Protein AF-D8G664-F1 (afdb_monomer)

pLDDT: mean 82.53, std 12.59, range [39.38, 91.81]

Radius of gyration: 13.2 Å; Cα contacts (8 Å, |Δi|>4): 109; chains: 1; bounding box: 36×31×30 Å

Foldseek 3Di:
DPPPPCVPPDPVVVQVVCQVVLHEAEDQPCPVVVVSLVVCVVVVHKGQAYEHEDPPDDPVLLVVLVVQVPVVDDSVNRMSYYHYSVVRDDD
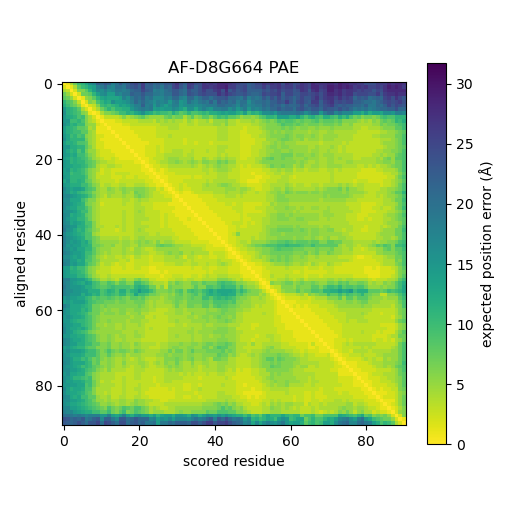
Secondary structure (DSSP, 8-state):
----S-TTS-HHHHHHHHHHTT--EEES-HHHHHHHHHHHHHTT---S-EEE--TTS-HHHHHHHHHHHHHH--HHHHTT-EEEGGG----

Sequence (91 aa):
MAETGMLSRSDEEQLIWAFANQRVIYSFNTRDFYRIHTNWLERGNSHAGIILGQQNYSVGEQMRRLLSLISAKSAEEMQNQIEFLSAWNEE

Nearest PDB structures (foldseek):
  3i6e-assembly4_H  TM=3.656E-01  e=4.631E+00  Ruegeria pomeroyi
  3qll-assembly1_A  TM=3.425E-01  e=9.728E+00  Yersinia pestis
  2yvt-assembly1_A  TM=2.393E-01  e=9.728E+00  Aquifex aeolicus VF5

Structure (mmCIF, N/CA/C/O backbone):
data_AF-D8G664-F1
#
_entry.id   AF-D8G664-F1
#
loop_
_atom_site.group_PDB
_atom_site.id
_atom_site.type_symbol
_atom_site.label_atom_id
_atom_site.label_alt_id
_atom_site.label_comp_id
_atom_site.label_asym_id
_atom_site.label_entity_id
_atom_site.label_seq_id
_atom_site.pdbx_PDB_ins_code
_atom_site.Cartn_x
_atom_site.Cartn_y
_atom_site.Cartn_z
_atom_site.occupancy
_atom_site.B_iso_or_equiv
_atom_site.auth_seq_id
_atom_site.auth_comp_id
_atom_site.auth_asym_id
_atom_site.auth_atom_id
_atom_site.pdbx_PDB_model_num
ATOM 1 N N . MET A 1 1 ? 6.693 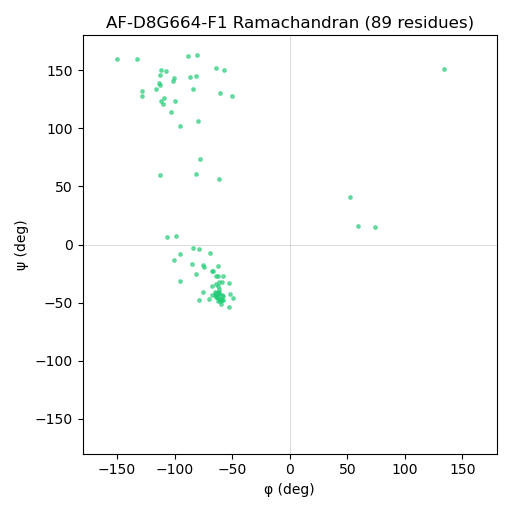-23.749 -5.700 1.00 39.38 1 MET A N 1
ATOM 2 C CA . MET A 1 1 ? 6.820 -22.735 -6.765 1.00 39.38 1 MET A CA 1
ATOM 3 C C . MET A 1 1 ? 5.441 -22.129 -6.955 1.00 39.38 1 MET A C 1
ATOM 5 O O . MET A 1 1 ? 4.606 -22.739 -7.603 1.00 39.38 1 MET A O 1
ATOM 9 N N . ALA A 1 2 ? 5.144 -21.029 -6.265 1.00 42.84 2 ALA A N 1
ATOM 10 C CA . ALA A 1 2 ? 3.873 -20.318 -6.398 1.00 42.84 2 ALA A CA 1
ATOM 11 C C . ALA A 1 2 ? 4.159 -18.954 -7.030 1.00 42.84 2 ALA A C 1
ATOM 13 O O . ALA A 1 2 ? 3.918 -17.912 -6.436 1.00 42.84 2 ALA A O 1
ATOM 14 N N . GLU A 1 3 ? 4.729 -18.971 -8.233 1.00 49.16 3 GLU A N 1
ATOM 15 C CA . GLU A 1 3 ? 4.659 -17.823 -9.134 1.00 49.16 3 GLU A CA 1
ATOM 16 C C . GLU A 1 3 ? 3.260 -17.869 -9.750 1.00 49.16 3 GLU A C 1
ATOM 18 O O . GLU A 1 3 ? 3.033 -18.356 -10.854 1.00 49.16 3 GLU A O 1
ATOM 23 N N . THR A 1 4 ? 2.275 -17.507 -8.927 1.00 47.62 4 THR A N 1
ATOM 24 C CA . THR A 1 4 ? 0.867 -17.392 -9.303 1.00 47.62 4 THR A CA 1
ATOM 25 C C . THR A 1 4 ? 0.774 -16.556 -10.571 1.00 47.62 4 THR A C 1
ATOM 27 O O . THR A 1 4 ? 1.334 -15.463 -10.602 1.00 47.62 4 THR A O 1
ATOM 30 N N . GLY A 1 5 ? 0.083 -17.072 -11.596 1.00 47.31 5 GLY A N 1
ATOM 31 C CA . GLY A 1 5 ? -0.134 -16.474 -12.922 1.00 47.31 5 GLY A CA 1
ATOM 32 C C . GLY A 1 5 ? -0.895 -15.141 -12.909 1.00 47.31 5 GLY A C 1
ATOM 33 O O . GLY A 1 5 ? -1.938 -14.996 -13.538 1.00 47.31 5 GLY A O 1
ATOM 34 N N . MET A 1 6 ? -0.369 -14.175 -12.165 1.00 52.16 6 MET A N 1
ATOM 35 C CA . MET A 1 6 ? -0.815 -12.796 -12.029 1.00 52.16 6 MET A CA 1
ATOM 36 C C . MET A 1 6 ? 0.023 -11.838 -12.871 1.00 52.16 6 MET A C 1
ATOM 38 O O . MET A 1 6 ? -0.413 -10.717 -13.088 1.00 52.16 6 MET A O 1
ATOM 42 N N . LEU A 1 7 ? 1.181 -12.268 -13.387 1.00 48.94 7 LEU A N 1
ATOM 43 C CA . LEU A 1 7 ? 2.020 -11.471 -14.295 1.00 48.94 7 LEU A CA 1
ATOM 44 C C . LEU A 1 7 ? 1.314 -11.125 -15.620 1.00 48.94 7 LEU A C 1
ATOM 46 O O . LEU A 1 7 ? 1.736 -10.206 -16.310 1.00 48.94 7 LEU A O 1
ATOM 50 N N . SER A 1 8 ? 0.243 -11.845 -15.972 1.00 51.78 8 SER A N 1
ATOM 51 C CA . SER A 1 8 ? -0.561 -11.614 -17.183 1.00 51.78 8 SER A CA 1
ATOM 52 C C . SER A 1 8 ? -1.934 -10.991 -16.905 1.00 51.78 8 SER A C 1
ATOM 54 O O . SER A 1 8 ? -2.748 -10.903 -17.821 1.00 51.78 8 SER A O 1
ATOM 56 N N . ARG A 1 9 ? -2.223 -10.603 -15.656 1.00 63.38 9 ARG A N 1
ATOM 57 C CA . ARG A 1 9 ? -3.475 -9.934 -15.277 1.00 63.38 9 ARG A CA 1
ATOM 58 C C . ARG A 1 9 ? -3.242 -8.436 -15.137 1.00 63.38 9 ARG A C 1
ATOM 60 O O . ARG A 1 9 ? -2.186 -8.030 -14.663 1.00 63.38 9 ARG A O 1
ATOM 67 N N . SER A 1 10 ? -4.228 -7.637 -15.534 1.00 76.38 10 SER A N 1
ATOM 68 C CA . SER A 1 10 ? -4.198 -6.182 -15.369 1.00 76.38 10 SER A CA 1
ATOM 69 C C . SER A 1 10 ? -4.015 -5.800 -13.899 1.00 76.38 10 SER A C 1
ATOM 71 O O . SER A 1 10 ? -4.489 -6.512 -13.010 1.00 76.38 10 SER A O 1
ATOM 73 N N . ASP A 1 11 ? -3.377 -4.662 -13.638 1.00 81.44 11 ASP A N 1
ATOM 74 C CA . ASP A 1 11 ? -3.136 -4.145 -12.286 1.00 81.44 11 ASP A CA 1
ATOM 75 C C . ASP A 1 11 ? -4.441 -4.061 -11.458 1.00 81.44 11 ASP A C 1
ATOM 77 O O . ASP A 1 11 ? -4.454 -4.363 -10.265 1.00 81.44 11 ASP A O 1
ATOM 81 N N . GLU A 1 12 ? -5.574 -3.775 -12.111 1.00 81.31 12 GLU A N 1
ATOM 82 C CA . GLU A 1 12 ? -6.916 -3.802 -11.510 1.00 81.31 12 GLU A CA 1
ATOM 83 C C . GLU A 1 12 ? -7.336 -5.201 -11.031 1.00 81.31 12 GLU A C 1
ATOM 85 O O . GLU A 1 12 ? -7.844 -5.352 -9.924 1.00 81.31 12 GLU A O 1
ATOM 90 N N . GLU A 1 13 ? -7.102 -6.247 -11.825 1.00 83.81 13 GLU A N 1
ATOM 91 C CA . GLU A 1 13 ? -7.434 -7.626 -11.450 1.00 83.81 13 GLU A CA 1
ATOM 92 C C . GLU A 1 13 ? -6.568 -8.128 -10.293 1.00 83.81 13 GLU A C 1
ATOM 94 O O . GLU A 1 13 ? -7.044 -8.868 -9.427 1.00 83.81 13 GLU A O 1
ATOM 99 N N . GLN A 1 14 ? -5.297 -7.717 -10.260 1.00 83.56 14 GLN A N 1
ATOM 100 C CA . GLN A 1 14 ? -4.426 -7.977 -9.117 1.00 83.56 14 GLN A CA 1
ATOM 101 C C . GLN A 1 14 ? -4.985 -7.310 -7.859 1.00 83.56 14 GLN A C 1
ATOM 103 O O . GLN A 1 14 ? -5.050 -7.953 -6.811 1.00 83.56 14 GLN A O 1
ATOM 108 N N . LEU A 1 15 ? -5.461 -6.067 -7.977 1.00 84.44 15 LEU A N 1
ATOM 109 C CA . LEU A 1 15 ? -6.093 -5.323 -6.890 1.00 84.44 15 LEU A CA 1
ATOM 110 C C . LEU A 1 15 ? -7.359 -6.016 -6.365 1.00 84.44 15 LEU A C 1
ATOM 112 O O . LEU A 1 15 ? -7.507 -6.178 -5.154 1.00 84.44 15 LEU A O 1
ATOM 116 N N . ILE A 1 16 ? -8.245 -6.462 -7.265 1.00 86.38 16 ILE A N 1
ATOM 117 C CA . ILE A 1 16 ? -9.482 -7.185 -6.918 1.00 86.38 16 ILE A CA 1
ATOM 118 C C . ILE A 1 16 ? -9.140 -8.472 -6.173 1.00 86.38 16 ILE A C 1
ATOM 120 O O . ILE A 1 16 ? -9.708 -8.760 -5.120 1.00 86.38 16 ILE A O 1
ATOM 124 N N . TRP A 1 17 ? -8.199 -9.253 -6.704 1.00 85.75 17 TRP A N 1
ATOM 125 C CA . TRP A 1 17 ? -7.798 -10.506 -6.077 1.00 85.75 17 TRP A CA 1
ATOM 126 C C . TRP A 1 17 ? -7.149 -10.271 -4.712 1.00 85.75 17 TRP A C 1
ATOM 128 O O . TRP A 1 17 ? -7.436 -11.002 -3.765 1.00 85.75 17 TRP A O 1
ATOM 138 N N . ALA A 1 18 ? -6.306 -9.246 -4.592 1.00 87.19 18 ALA A N 1
ATOM 139 C CA . ALA A 1 18 ? -5.671 -8.884 -3.335 1.00 87.19 18 ALA A CA 1
ATOM 140 C C . ALA A 1 18 ? -6.717 -8.450 -2.302 1.00 87.19 18 ALA A C 1
ATOM 142 O O . ALA A 1 18 ? -6.720 -8.976 -1.192 1.00 87.19 18 ALA A O 1
ATOM 143 N N . PHE A 1 19 ? -7.686 -7.619 -2.692 1.00 87.19 19 PHE A N 1
ATOM 144 C CA . PHE A 1 19 ? -8.813 -7.246 -1.840 1.00 87.19 19 PHE A CA 1
ATOM 145 C C . PHE A 1 19 ? -9.630 -8.461 -1.381 1.00 87.19 19 PHE A C 1
ATOM 147 O O . PHE A 1 19 ? -9.859 -8.624 -0.184 1.00 87.19 19 PHE A O 1
ATOM 154 N N . ALA A 1 20 ? -9.982 -9.367 -2.299 1.00 87.19 20 ALA A N 1
ATOM 155 C CA . ALA A 1 20 ? -10.725 -10.589 -1.984 1.00 87.19 20 ALA A CA 1
ATOM 156 C C . ALA A 1 20 ? -9.968 -11.543 -1.039 1.00 87.19 20 ALA A C 1
ATOM 158 O O . ALA A 1 20 ? -10.590 -12.307 -0.307 1.00 87.19 20 ALA A O 1
ATOM 159 N N . ASN A 1 21 ? -8.633 -11.500 -1.043 1.00 86.00 21 ASN A N 1
ATOM 160 C CA . ASN A 1 21 ? -7.778 -12.301 -0.163 1.00 86.00 21 ASN A CA 1
ATOM 161 C C . ASN A 1 21 ? -7.278 -11.522 1.067 1.00 86.00 21 ASN A C 1
ATOM 163 O O . ASN A 1 21 ? -6.424 -12.040 1.786 1.00 86.00 21 ASN A O 1
ATOM 167 N N . GLN A 1 22 ? -7.764 -10.295 1.296 1.00 84.06 22 GLN A N 1
ATOM 168 C CA . GLN A 1 22 ? -7.303 -9.391 2.360 1.00 84.06 22 GLN A CA 1
ATOM 169 C C . GLN A 1 22 ? -5.778 -9.180 2.351 1.00 84.06 22 GLN A C 1
ATOM 171 O O . GLN A 1 22 ? -5.111 -9.178 3.385 1.00 84.06 22 GLN A O 1
ATOM 176 N N . ARG A 1 23 ? -5.212 -9.032 1.153 1.00 86.12 23 ARG A N 1
ATOM 177 C CA . ARG A 1 23 ? -3.789 -8.789 0.914 1.00 86.12 23 ARG A CA 1
ATOM 178 C C . ARG A 1 23 ? -3.577 -7.401 0.338 1.00 86.12 23 ARG A C 1
ATOM 180 O O . ARG A 1 23 ? -4.365 -6.931 -0.473 1.00 86.12 23 ARG A O 1
ATOM 187 N N . VAL A 1 24 ? -2.464 -6.786 0.711 1.00 88.44 24 VAL A N 1
ATOM 188 C CA . VAL A 1 24 ? -1.991 -5.533 0.117 1.00 88.44 24 VAL A CA 1
ATOM 189 C C . VAL A 1 24 ? -1.144 -5.820 -1.121 1.00 88.44 24 VAL A C 1
ATOM 191 O O . VAL A 1 24 ? -0.408 -6.809 -1.163 1.00 88.44 24 VAL A O 1
ATOM 194 N N . ILE A 1 25 ? -1.245 -4.961 -2.135 1.00 88.94 25 ILE A N 1
ATOM 195 C CA . ILE A 1 25 ? -0.378 -5.035 -3.316 1.00 88.94 25 ILE A CA 1
ATOM 196 C C . ILE A 1 25 ? 0.925 -4.306 -3.023 1.00 88.94 25 ILE A C 1
ATOM 198 O O . ILE A 1 25 ? 0.900 -3.181 -2.542 1.00 88.94 25 ILE A O 1
ATOM 202 N N . TYR A 1 26 ? 2.057 -4.918 -3.364 1.00 88.50 26 TYR A N 1
ATOM 203 C CA . TYR A 1 26 ? 3.351 -4.246 -3.404 1.00 88.50 26 TYR A CA 1
ATOM 204 C C . TYR A 1 26 ? 3.829 -4.139 -4.853 1.00 88.50 26 TYR A C 1
ATOM 206 O O . TYR A 1 26 ? 3.926 -5.155 -5.541 1.00 88.50 26 TYR A O 1
ATOM 214 N N . SER A 1 27 ? 4.114 -2.923 -5.324 1.00 88.12 27 SER A N 1
ATOM 215 C CA . SER A 1 27 ? 4.567 -2.692 -6.700 1.00 88.12 27 SER A CA 1
ATOM 216 C C . SER A 1 27 ? 5.493 -1.482 -6.821 1.00 88.12 27 SER A C 1
ATOM 218 O O . SER A 1 27 ? 5.488 -0.585 -5.984 1.00 88.12 27 SER A O 1
ATOM 220 N N . PHE A 1 28 ? 6.275 -1.438 -7.900 1.00 86.56 28 PHE A N 1
ATOM 221 C CA . PHE A 1 28 ? 7.092 -0.279 -8.285 1.00 86.56 28 PHE A CA 1
ATOM 222 C C . PHE A 1 28 ? 6.378 0.630 -9.304 1.00 86.56 28 PHE A C 1
ATOM 224 O O . PHE A 1 28 ? 6.853 1.725 -9.604 1.00 86.56 28 PHE A O 1
ATOM 231 N N . ASN A 1 29 ? 5.223 0.204 -9.834 1.00 85.88 29 ASN A N 1
ATOM 232 C CA . ASN A 1 29 ? 4.460 0.930 -10.854 1.00 85.88 29 ASN A CA 1
ATOM 233 C C . ASN A 1 29 ? 3.594 2.050 -10.250 1.00 85.88 29 ASN A C 1
ATOM 235 O O . ASN A 1 29 ? 2.374 2.064 -10.405 1.00 85.88 29 ASN A O 1
ATOM 239 N N . THR A 1 30 ? 4.220 3.029 -9.593 1.00 85.38 30 THR A N 1
ATOM 240 C CA . THR A 1 30 ? 3.533 4.144 -8.912 1.00 85.38 30 THR A CA 1
ATOM 241 C C . THR A 1 30 ? 2.484 4.832 -9.778 1.00 85.38 30 THR A C 1
ATOM 243 O O . THR A 1 30 ? 1.371 5.069 -9.324 1.00 85.38 30 THR A O 1
ATOM 246 N N . ARG A 1 31 ? 2.809 5.136 -11.039 1.00 86.56 31 ARG A N 1
ATOM 247 C CA . ARG A 1 31 ? 1.908 5.883 -11.927 1.00 86.56 31 ARG A CA 1
ATOM 248 C C . ARG A 1 31 ? 0.594 5.149 -12.190 1.00 86.56 31 ARG A C 1
ATOM 250 O O . ARG A 1 31 ? -0.452 5.793 -12.219 1.00 86.56 31 ARG A O 1
ATOM 257 N N . ASP A 1 32 ? 0.658 3.843 -12.429 1.00 87.00 32 ASP A N 1
ATOM 258 C CA . ASP A 1 32 ? -0.524 3.082 -12.826 1.00 87.00 32 ASP A CA 1
ATOM 259 C C . ASP A 1 32 ? -1.407 2.773 -11.614 1.00 87.00 32 ASP A C 1
ATOM 261 O O . ASP A 1 32 ? -2.583 3.132 -11.601 1.00 87.00 32 ASP A O 1
ATOM 265 N N . PHE A 1 33 ? -0.801 2.285 -10.528 1.00 87.44 33 PHE A N 1
ATOM 266 C CA . PHE A 1 33 ? -1.504 2.026 -9.272 1.00 87.44 33 PHE A CA 1
ATOM 267 C C . PHE A 1 33 ? -2.123 3.282 -8.656 1.00 87.44 33 PHE A C 1
ATOM 269 O O . PHE A 1 33 ? -3.240 3.215 -8.150 1.00 87.44 33 PHE A O 1
ATOM 276 N N . TYR A 1 34 ? -1.450 4.434 -8.732 1.00 87.94 34 TYR A N 1
ATOM 277 C CA . TYR A 1 34 ? -2.022 5.694 -8.255 1.00 87.94 34 TYR A CA 1
ATOM 278 C C . TYR A 1 34 ? -3.259 6.091 -9.069 1.00 87.94 34 TYR A C 1
ATOM 280 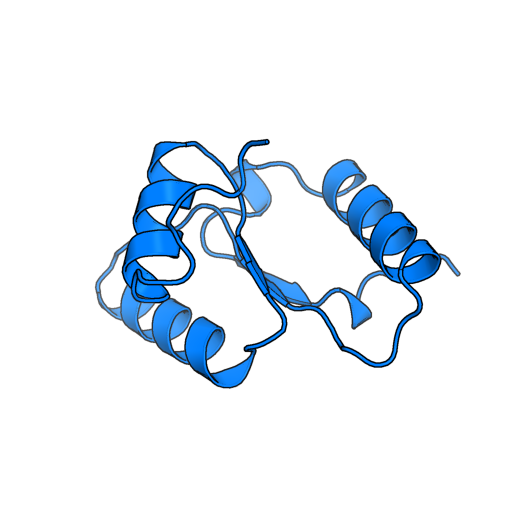O O . TYR A 1 34 ? -4.275 6.488 -8.507 1.00 87.94 34 TYR A O 1
ATOM 288 N N . ARG A 1 35 ? -3.213 5.924 -10.398 1.00 90.00 35 ARG A N 1
ATOM 289 C CA . ARG A 1 35 ? -4.364 6.195 -11.270 1.00 90.00 35 ARG A CA 1
ATOM 290 C C . ARG A 1 35 ? -5.529 5.245 -10.986 1.00 90.00 35 ARG A C 1
ATOM 292 O O . ARG A 1 35 ? -6.669 5.702 -10.933 1.00 90.00 35 ARG A O 1
ATOM 299 N N . ILE A 1 36 ? -5.251 3.954 -10.808 1.00 89.06 36 ILE A N 1
ATOM 300 C CA . ILE A 1 36 ? -6.263 2.939 -10.481 1.00 89.06 36 ILE A CA 1
ATOM 301 C C . ILE A 1 36 ? -6.915 3.255 -9.141 1.00 89.06 36 ILE A C 1
ATOM 303 O O . ILE A 1 36 ? -8.137 3.305 -9.069 1.00 89.06 36 ILE A O 1
ATOM 307 N N . HIS A 1 37 ? -6.115 3.531 -8.112 1.00 88.81 37 HIS A N 1
ATOM 308 C CA . HIS A 1 37 ? -6.596 3.934 -6.795 1.00 88.81 37 HIS A CA 1
ATOM 309 C C . HIS A 1 37 ? -7.555 5.122 -6.873 1.00 88.81 37 HIS A C 1
ATOM 311 O O . HIS A 1 37 ? -8.687 5.014 -6.405 1.00 88.81 37 HIS A O 1
ATOM 317 N N . THR A 1 38 ? -7.145 6.221 -7.517 1.00 89.44 38 THR A N 1
ATOM 318 C CA . THR A 1 38 ? -8.004 7.401 -7.669 1.00 89.44 38 THR A CA 1
ATOM 319 C C . THR A 1 38 ? -9.304 7.034 -8.375 1.00 89.44 38 THR A C 1
ATOM 321 O O . THR A 1 38 ? -10.383 7.343 -7.879 1.00 89.44 38 THR A O 1
ATOM 324 N N . ASN A 1 39 ? -9.220 6.293 -9.484 1.00 90.62 39 ASN A N 1
ATOM 325 C CA . ASN A 1 39 ? -10.405 5.894 -10.233 1.00 90.62 39 ASN A CA 1
ATOM 326 C C . ASN A 1 39 ? -11.337 4.971 -9.433 1.00 90.62 39 ASN A C 1
ATOM 328 O O . ASN A 1 39 ? -12.553 5.032 -9.592 1.00 90.62 39 ASN A O 1
ATOM 332 N N . TRP A 1 40 ? -10.785 4.114 -8.578 1.00 89.31 40 TRP A N 1
ATOM 333 C CA . TRP A 1 40 ? -11.554 3.232 -7.710 1.00 89.31 40 TRP A CA 1
ATOM 334 C C . TRP A 1 40 ? -12.273 4.007 -6.614 1.00 89.31 40 TRP A C 1
ATOM 336 O O . TRP A 1 40 ? -13.477 3.812 -6.453 1.00 89.31 40 TRP A O 1
ATOM 346 N N . LEU A 1 41 ? -11.578 4.924 -5.936 1.00 88.44 41 LEU A N 1
ATOM 347 C CA . LEU A 1 41 ? -12.190 5.795 -4.935 1.00 88.44 41 LEU A CA 1
ATOM 348 C C . LEU A 1 41 ? -13.317 6.640 -5.539 1.00 88.44 41 LEU A C 1
ATOM 350 O O . LEU A 1 41 ? -14.399 6.713 -4.963 1.00 88.44 41 LEU A O 1
ATOM 354 N N . GLU A 1 42 ? -13.107 7.211 -6.730 1.00 90.69 42 GLU A N 1
ATOM 355 C CA . GLU A 1 42 ? -14.137 7.976 -7.448 1.00 90.69 42 GLU A CA 1
ATOM 356 C C . GLU A 1 42 ? -15.369 7.131 -7.806 1.00 90.69 42 GLU A C 1
ATOM 358 O O . GLU A 1 42 ? -16.491 7.637 -7.824 1.00 90.69 42 GLU A O 1
ATOM 363 N N . ARG A 1 43 ? -15.185 5.833 -8.068 1.00 89.00 43 ARG A N 1
ATOM 364 C CA . ARG A 1 43 ? -16.279 4.887 -8.340 1.00 89.00 43 ARG A CA 1
ATOM 365 C C . ARG A 1 43 ? -16.927 4.313 -7.075 1.00 89.00 43 ARG A C 1
ATOM 367 O O . ARG A 1 43 ? -17.875 3.542 -7.199 1.00 89.00 43 ARG A O 1
ATOM 374 N N . GLY A 1 44 ? -16.425 4.646 -5.884 1.00 87.75 44 GLY A N 1
ATOM 375 C CA . GLY A 1 44 ? -16.866 4.055 -4.616 1.00 87.75 44 GLY A CA 1
ATOM 376 C C . GLY A 1 44 ? -16.381 2.618 -4.391 1.00 87.75 44 GLY A C 1
ATOM 377 O O . GLY A 1 44 ? -16.898 1.923 -3.518 1.00 87.75 44 GLY A O 1
ATOM 378 N N . ASN A 1 45 ? -15.398 2.157 -5.167 1.00 87.88 45 ASN A N 1
ATOM 379 C CA . ASN A 1 45 ? -14.768 0.857 -4.973 1.00 87.88 45 ASN A CA 1
ATOM 380 C C . ASN A 1 45 ? -13.709 0.939 -3.876 1.00 87.88 45 ASN A C 1
ATOM 382 O O . ASN A 1 45 ? -12.997 1.934 -3.753 1.00 87.88 45 ASN A O 1
ATOM 386 N N . SER A 1 46 ? -13.579 -0.145 -3.110 1.00 86.88 46 SER A N 1
ATOM 387 C CA . SER A 1 46 ? -12.557 -0.269 -2.072 1.00 86.88 46 SER A CA 1
ATOM 388 C C . SER A 1 46 ? -11.499 -1.310 -2.420 1.00 86.88 46 SER A C 1
ATOM 390 O O . SER A 1 46 ? -11.795 -2.307 -3.074 1.00 86.88 46 SER A O 1
ATOM 392 N N . HIS A 1 47 ? -10.276 -1.104 -1.940 1.00 88.38 47 HIS A N 1
ATOM 393 C CA . HIS A 1 47 ? -9.161 -2.035 -2.069 1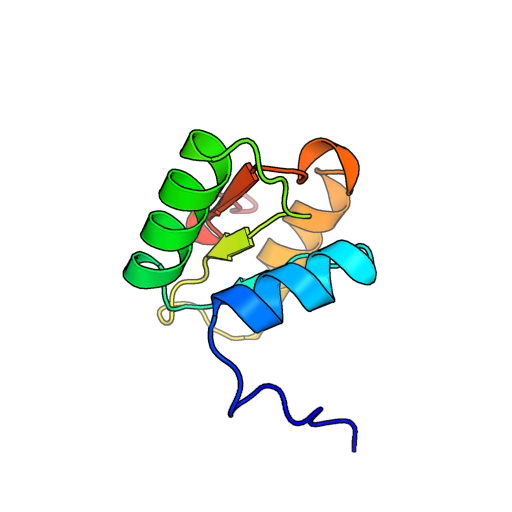.00 88.38 47 HIS A CA 1
ATOM 394 C C . HIS A 1 47 ? -8.446 -2.239 -0.733 1.00 88.38 47 HIS A C 1
ATOM 396 O O . HIS A 1 47 ? -8.521 -1.399 0.157 1.00 88.38 47 HIS A O 1
ATOM 402 N N . ALA A 1 48 ? -7.695 -3.330 -0.589 1.00 87.06 48 ALA A N 1
ATOM 403 C CA . ALA A 1 48 ? -7.067 -3.689 0.688 1.00 87.06 48 ALA A CA 1
ATOM 404 C C . ALA A 1 48 ? -5.854 -2.817 1.050 1.00 87.06 48 ALA A C 1
ATOM 406 O O . ALA A 1 48 ? -5.474 -2.764 2.211 1.00 87.06 48 ALA A O 1
ATOM 407 N N . GLY A 1 49 ? -5.262 -2.138 0.067 1.00 90.31 49 GLY A N 1
ATOM 408 C CA . GLY A 1 49 ? -4.132 -1.232 0.261 1.00 90.31 49 GLY A CA 1
ATOM 409 C C . GLY A 1 49 ? -3.038 -1.473 -0.766 1.00 90.31 49 GLY A C 1
ATOM 410 O O . GLY A 1 49 ? -2.879 -2.587 -1.276 1.00 90.31 49 GLY A O 1
ATOM 411 N N . ILE A 1 50 ? -2.301 -0.416 -1.090 1.00 91.81 50 ILE A N 1
ATOM 412 C CA . ILE A 1 50 ? -1.241 -0.455 -2.097 1.00 91.81 50 ILE A CA 1
ATOM 413 C C . ILE A 1 50 ? 0.031 0.115 -1.484 1.00 91.81 50 ILE A C 1
ATOM 415 O O . ILE A 1 50 ? 0.033 1.219 -0.951 1.00 91.81 50 ILE A O 1
ATOM 419 N N . ILE A 1 51 ? 1.122 -0.632 -1.583 1.00 91.12 51 ILE A N 1
ATOM 420 C CA . ILE A 1 51 ? 2.449 -0.237 -1.137 1.00 91.12 51 ILE A CA 1
ATOM 421 C C . ILE A 1 51 ? 3.311 -0.014 -2.376 1.00 91.12 51 ILE A C 1
ATOM 423 O O . ILE A 1 51 ? 3.521 -0.919 -3.187 1.00 91.12 51 ILE A O 1
ATOM 427 N N . LEU A 1 52 ? 3.827 1.200 -2.514 1.00 90.81 52 LEU A N 1
ATOM 428 C CA . LEU A 1 52 ? 4.645 1.619 -3.639 1.00 90.81 52 LEU A CA 1
ATOM 429 C C . LEU A 1 52 ? 6.117 1.665 -3.240 1.00 90.81 52 LEU A C 1
ATOM 431 O O . LEU A 1 52 ? 6.534 2.455 -2.390 1.00 90.81 52 LEU A O 1
ATOM 435 N N . GLY A 1 53 ? 6.905 0.782 -3.848 1.00 87.69 53 GLY A N 1
ATOM 436 C CA . GLY A 1 53 ? 8.347 0.696 -3.656 1.00 87.69 53 GLY A CA 1
ATOM 437 C C . GLY A 1 53 ? 9.133 1.601 -4.603 1.00 87.69 53 GLY A C 1
ATOM 438 O O . GLY A 1 53 ? 8.650 2.006 -5.659 1.00 87.69 53 GLY A O 1
ATOM 439 N N . GLN A 1 54 ? 10.396 1.859 -4.259 1.00 83.19 54 GLN A N 1
ATOM 440 C CA . GLN A 1 54 ? 11.379 2.445 -5.173 1.00 83.19 54 GLN A CA 1
ATOM 441 C C . GLN A 1 54 ? 12.482 1.432 -5.474 1.00 83.19 54 GLN A C 1
ATOM 443 O O . GLN A 1 54 ? 12.978 0.757 -4.573 1.00 83.19 54 GLN A O 1
ATOM 448 N N . GLN A 1 55 ? 12.915 1.368 -6.734 1.00 79.38 55 GLN A N 1
ATOM 449 C CA . GLN A 1 55 ? 13.985 0.459 -7.172 1.00 79.38 55 GLN A CA 1
ATOM 450 C C . GLN A 1 55 ? 15.375 0.836 -6.631 1.00 79.38 55 GLN A C 1
ATOM 452 O O . GLN A 1 55 ? 16.325 0.083 -6.808 1.00 79.38 55 GLN A O 1
ATOM 457 N N . ASN A 1 56 ? 15.506 1.991 -5.974 1.00 80.00 56 ASN A N 1
ATOM 458 C CA . ASN A 1 56 ? 16.779 2.501 -5.471 1.00 80.00 56 ASN A CA 1
ATOM 459 C C . ASN A 1 56 ? 17.236 1.840 -4.154 1.00 80.00 56 ASN A C 1
ATOM 461 O O . ASN A 1 56 ? 18.315 2.146 -3.657 1.00 80.00 56 ASN A O 1
ATOM 465 N N . TYR A 1 57 ? 16.423 0.951 -3.574 1.00 79.50 57 TYR A N 1
ATOM 466 C CA . TYR A 1 57 ? 16.720 0.273 -2.313 1.00 79.50 57 TYR A CA 1
ATOM 467 C C . TYR A 1 57 ? 17.221 -1.152 -2.539 1.00 79.50 57 TYR A C 1
ATOM 469 O O . TYR A 1 57 ? 16.685 -1.891 -3.365 1.00 79.50 57 TYR A O 1
ATOM 477 N N . SER A 1 58 ? 18.202 -1.580 -1.744 1.00 84.94 58 SER A N 1
ATOM 478 C CA . SER A 1 58 ? 18.590 -2.995 -1.685 1.00 84.94 58 SER A CA 1
ATOM 479 C C . SER A 1 58 ? 17.440 -3.845 -1.140 1.00 84.94 58 SER A C 1
ATOM 481 O O . SER A 1 58 ? 16.664 -3.372 -0.312 1.00 84.94 58 SER A O 1
ATOM 483 N N . VAL A 1 59 ? 17.362 -5.120 -1.531 1.00 84.56 59 VAL A N 1
ATOM 484 C CA . VAL A 1 59 ? 16.30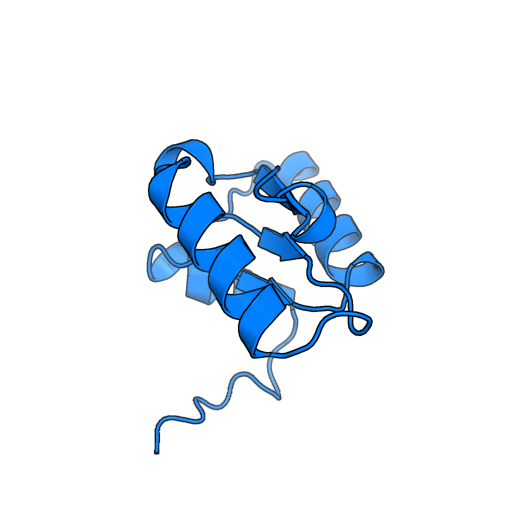8 -6.046 -1.064 1.00 84.56 59 VAL A CA 1
ATOM 485 C C . VAL A 1 59 ? 16.209 -6.072 0.464 1.00 84.56 59 VAL A C 1
ATOM 487 O O . VAL A 1 59 ? 15.114 -5.999 1.009 1.00 84.56 59 VAL A O 1
ATOM 490 N N . GLY A 1 60 ? 17.343 -6.105 1.172 1.00 87.62 60 GLY A N 1
ATOM 491 C CA . GLY A 1 60 ? 17.351 -6.090 2.639 1.00 87.62 60 GLY A CA 1
ATOM 492 C C . GLY A 1 60 ? 16.741 -4.821 3.239 1.00 87.62 60 GLY A C 1
ATOM 493 O O . GLY A 1 60 ? 16.052 -4.890 4.252 1.00 87.62 60 GLY A O 1
ATOM 494 N N . GLU A 1 61 ? 16.936 -3.675 2.591 1.00 86.94 61 GLU A N 1
ATOM 495 C CA . GLU A 1 61 ? 16.353 -2.414 3.037 1.00 86.94 61 GLU A CA 1
ATOM 496 C C . GLU A 1 61 ? 14.857 -2.350 2.718 1.00 86.94 61 GLU A C 1
ATOM 498 O O . GLU A 1 61 ? 14.068 -1.976 3.579 1.00 86.94 61 GLU A O 1
ATOM 503 N N . GLN A 1 62 ? 14.439 -2.824 1.540 1.00 87.25 62 GLN A N 1
ATOM 5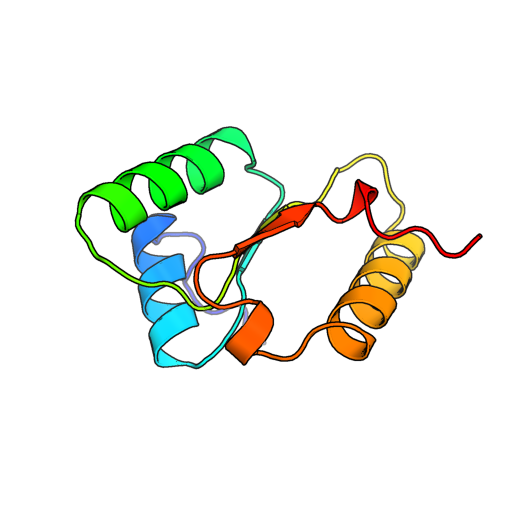04 C CA . GLN A 1 62 ? 13.018 -2.953 1.207 1.00 87.25 62 GLN A CA 1
ATOM 505 C C . GLN A 1 62 ? 12.281 -3.842 2.218 1.00 87.25 62 GLN A C 1
ATOM 507 O O . GLN A 1 62 ? 11.214 -3.472 2.702 1.00 87.25 62 GLN A O 1
ATOM 512 N N . MET A 1 63 ? 12.877 -4.982 2.581 1.00 88.06 63 MET A N 1
ATOM 513 C CA . MET A 1 63 ? 12.307 -5.907 3.560 1.00 88.06 63 MET A CA 1
ATOM 514 C C . MET A 1 63 ? 12.179 -5.270 4.945 1.00 88.06 63 MET A C 1
ATOM 516 O O . MET A 1 63 ? 11.126 -5.392 5.559 1.00 88.06 63 MET A O 1
ATOM 520 N N . ARG A 1 64 ? 13.204 -4.557 5.433 1.00 89.06 64 ARG A N 1
ATOM 521 C CA . ARG A 1 64 ? 13.143 -3.863 6.735 1.00 89.06 64 ARG A CA 1
ATOM 522 C C . ARG A 1 64 ? 12.025 -2.825 6.784 1.00 89.06 64 ARG A C 1
ATOM 524 O O . ARG A 1 64 ? 11.220 -2.832 7.708 1.00 89.06 64 ARG A O 1
ATOM 531 N N . ARG A 1 65 ? 11.923 -1.990 5.749 1.00 89.50 65 ARG A N 1
ATOM 532 C CA . ARG A 1 65 ? 10.866 -0.973 5.639 1.00 89.50 65 ARG A CA 1
ATOM 533 C C . ARG A 1 65 ? 9.478 -1.606 5.572 1.00 89.50 65 ARG A C 1
ATOM 535 O O . ARG A 1 65 ? 8.554 -1.131 6.223 1.00 89.50 65 ARG A O 1
ATOM 542 N N . LEU A 1 66 ? 9.341 -2.707 4.830 1.00 88.44 66 LEU A N 1
ATOM 543 C CA . LEU A 1 66 ? 8.084 -3.445 4.741 1.00 88.44 66 LEU A CA 1
ATOM 544 C C . LEU A 1 66 ? 7.694 -4.038 6.100 1.00 88.44 66 LEU A C 1
ATOM 546 O O . LEU A 1 66 ? 6.535 -3.939 6.485 1.00 88.44 66 LEU A O 1
ATOM 550 N N . LEU A 1 67 ? 8.655 -4.608 6.835 1.00 88.75 67 LEU A N 1
ATOM 551 C CA . LEU A 1 67 ? 8.448 -5.127 8.190 1.00 88.75 67 LEU A CA 1
ATOM 552 C C . LEU A 1 67 ? 8.007 -4.024 9.167 1.00 88.75 67 LEU A C 1
ATOM 554 O O . LEU A 1 67 ? 7.098 -4.245 9.964 1.00 88.75 67 LEU A O 1
ATOM 558 N N . SER A 1 68 ? 8.603 -2.833 9.075 1.00 90.25 68 SER A N 1
ATOM 559 C CA . SER A 1 68 ? 8.206 -1.667 9.875 1.00 90.25 68 SER A CA 1
ATOM 560 C 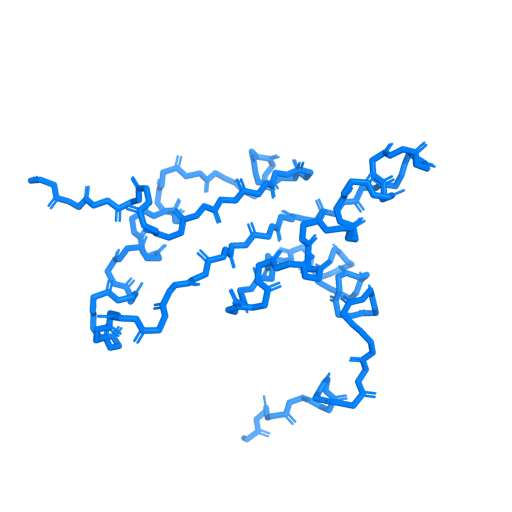C . SER A 1 68 ? 6.762 -1.241 9.572 1.00 90.25 68 SER A C 1
ATOM 562 O O . SER A 1 68 ? 5.950 -1.107 10.487 1.00 90.25 68 SER A O 1
ATOM 564 N N . LEU A 1 69 ? 6.398 -1.157 8.286 1.00 89.31 69 LEU A N 1
ATOM 565 C CA . LEU A 1 69 ? 5.044 -0.819 7.837 1.00 89.31 69 LEU A CA 1
ATOM 566 C C . LEU A 1 69 ? 4.002 -1.814 8.359 1.00 89.31 69 LEU A C 1
ATOM 568 O O . LEU A 1 69 ? 3.015 -1.397 8.963 1.00 89.31 69 LEU A O 1
ATOM 572 N N . ILE A 1 70 ? 4.217 -3.123 8.171 1.00 86.75 70 ILE A N 1
ATOM 573 C CA . ILE A 1 70 ? 3.256 -4.143 8.635 1.00 86.75 70 ILE A CA 1
ATOM 574 C C . ILE A 1 70 ? 3.165 -4.220 10.164 1.00 86.75 70 ILE A C 1
ATOM 576 O O . ILE A 1 70 ? 2.172 -4.718 10.684 1.00 86.75 70 ILE A O 1
ATOM 580 N N . SER A 1 71 ? 4.195 -3.767 10.888 1.00 88.19 71 SER A N 1
ATOM 581 C CA . SER A 1 71 ? 4.158 -3.696 12.350 1.00 88.19 71 SER A CA 1
ATOM 582 C C . SER A 1 71 ? 3.437 -2.445 12.855 1.00 88.19 71 SER A C 1
ATOM 584 O O . SER A 1 71 ? 2.946 -2.451 13.982 1.00 88.19 71 SER A O 1
ATOM 586 N N . ALA A 1 72 ? 3.400 -1.375 12.061 1.00 88.69 72 ALA A N 1
ATOM 587 C CA . ALA A 1 72 ? 2.810 -0.097 12.441 1.00 88.69 72 ALA A CA 1
ATOM 588 C C . ALA A 1 72 ? 1.358 0.067 11.971 1.00 88.69 72 ALA A C 1
ATOM 590 O O . ALA A 1 72 ? 0.576 0.733 12.647 1.00 88.69 72 ALA A O 1
ATOM 591 N N . LYS A 1 73 ? 0.982 -0.527 10.830 1.00 87.69 73 LYS A N 1
ATOM 592 C CA . LYS A 1 73 ? -0.371 -0.442 10.265 1.00 87.69 73 LYS A CA 1
ATOM 593 C C . LYS A 1 73 ? -1.065 -1.795 10.218 1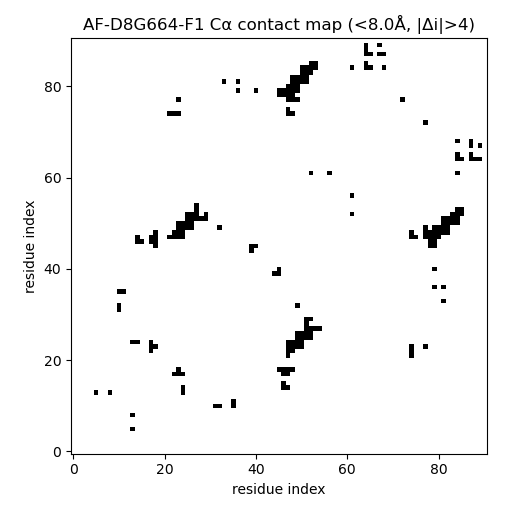.00 87.69 73 LYS A C 1
ATOM 595 O O . LYS A 1 73 ? -0.516 -2.786 9.745 1.00 87.69 73 LYS A O 1
ATOM 600 N N . SER A 1 74 ? -2.321 -1.798 10.655 1.00 87.31 74 SER A N 1
ATOM 601 C CA . SER A 1 74 ? -3.215 -2.950 10.523 1.00 87.31 74 SER A CA 1
ATOM 602 C C . SER A 1 74 ? -3.821 -3.023 9.118 1.00 87.31 74 SER A C 1
ATOM 604 O O . SER A 1 74 ? -3.842 -2.036 8.386 1.00 87.31 74 SER A O 1
ATOM 606 N N . ALA A 1 75 ? -4.361 -4.184 8.739 1.00 83.69 75 ALA A N 1
ATOM 607 C CA . ALA A 1 75 ? -4.999 -4.370 7.431 1.00 83.69 75 ALA A CA 1
ATOM 608 C C . ALA A 1 75 ? -6.186 -3.413 7.197 1.00 83.69 75 ALA A C 1
ATOM 610 O O . ALA A 1 75 ? -6.413 -2.979 6.073 1.00 83.69 75 ALA A O 1
ATOM 611 N N . GLU A 1 76 ? -6.911 -3.059 8.258 1.00 85.50 76 GLU A N 1
ATOM 612 C CA . GLU A 1 76 ? -8.023 -2.100 8.221 1.00 85.50 76 GLU A CA 1
ATOM 613 C C . GLU A 1 76 ? -7.534 -0.677 7.913 1.00 85.50 76 GLU A C 1
ATOM 615 O O . GLU A 1 76 ? -8.085 -0.011 7.045 1.00 85.50 76 GLU A O 1
ATOM 620 N N . GLU A 1 77 ? -6.434 -0.255 8.544 1.00 87.31 77 GLU A N 1
ATOM 621 C CA . GLU A 1 77 ? -5.782 1.046 8.309 1.00 87.31 77 GLU A CA 1
ATOM 622 C C . GLU A 1 77 ? -5.178 1.154 6.901 1.00 87.31 77 GLU A C 1
ATOM 624 O O . GLU A 1 77 ? -4.937 2.250 6.401 1.00 87.31 77 GLU A O 1
ATOM 629 N N . MET A 1 78 ? -4.888 0.017 6.265 1.00 89.50 78 MET A N 1
ATOM 630 C CA . MET A 1 78 ? -4.377 -0.048 4.895 1.00 89.50 78 MET A CA 1
ATOM 631 C C . MET A 1 78 ? -5.492 -0.021 3.846 1.00 89.50 78 MET A C 1
ATOM 633 O O . MET A 1 78 ? -5.220 0.265 2.674 1.00 89.50 78 MET A O 1
ATOM 637 N N . GLN A 1 79 ? -6.740 -0.290 4.238 1.00 89.94 79 GLN A N 1
ATOM 638 C CA . GLN A 1 79 ? -7.860 -0.295 3.310 1.00 89.94 79 GLN A CA 1
ATOM 639 C C . GLN A 1 79 ? -8.005 1.088 2.675 1.00 89.94 79 GLN A C 1
ATOM 641 O O . GLN A 1 79 ? -8.018 2.106 3.357 1.00 89.94 79 GLN A O 1
ATOM 646 N N . ASN A 1 80 ? -8.115 1.127 1.348 1.00 90.12 80 ASN A N 1
ATOM 647 C CA . ASN A 1 80 ? -8.234 2.360 0.570 1.00 90.12 80 ASN A CA 1
ATOM 648 C C . ASN A 1 80 ? -7.054 3.330 0.727 1.00 90.12 80 ASN A C 1
ATOM 650 O O . ASN A 1 80 ? -7.166 4.476 0.311 1.00 90.12 80 ASN A O 1
ATOM 654 N N . GLN A 1 81 ? -5.914 2.876 1.255 1.00 90.44 81 GLN A N 1
ATOM 655 C CA . GLN A 1 81 ? -4.717 3.696 1.419 1.00 90.44 81 GLN A CA 1
ATOM 656 C C . GLN A 1 81 ? -3.612 3.313 0.429 1.00 90.44 81 GLN A C 1
ATOM 658 O O . GLN A 1 81 ? -3.460 2.152 0.031 1.00 90.44 81 GLN A O 1
ATOM 663 N N . ILE A 1 82 ? -2.815 4.318 0.061 1.00 91.19 82 ILE A N 1
ATOM 664 C CA . ILE A 1 82 ? -1.530 4.149 -0.618 1.00 91.19 82 ILE A CA 1
ATOM 665 C C . ILE A 1 82 ? -0.422 4.500 0.366 1.00 91.19 82 ILE A C 1
ATOM 667 O O . ILE A 1 82 ? -0.387 5.611 0.889 1.00 91.19 82 ILE A O 1
ATOM 671 N N . GLU A 1 83 ? 0.522 3.585 0.542 1.00 91.50 83 GLU A N 1
ATOM 6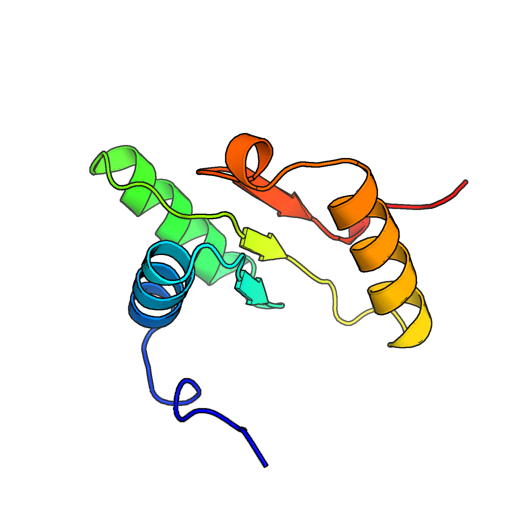72 C CA . GLU A 1 83 ? 1.735 3.804 1.319 1.00 91.50 83 GLU A CA 1
ATOM 673 C C . GLU A 1 83 ? 2.960 3.787 0.413 1.00 91.50 83 GLU A C 1
ATOM 675 O O . GLU A 1 83 ? 3.108 2.925 -0.451 1.00 91.50 83 GLU A O 1
ATOM 680 N N . PHE A 1 84 ? 3.883 4.717 0.633 1.00 89.38 84 PHE A N 1
ATOM 681 C CA . PHE A 1 84 ? 5.162 4.732 -0.065 1.00 89.38 84 PHE A CA 1
ATOM 682 C C . PHE A 1 84 ? 6.219 4.128 0.838 1.00 89.38 84 PHE A C 1
ATOM 684 O O . PHE A 1 84 ? 6.458 4.640 1.927 1.00 89.38 84 PHE A O 1
ATOM 691 N N . LEU A 1 85 ? 6.912 3.091 0.372 1.00 88.31 85 LEU A N 1
ATOM 692 C CA . LEU A 1 85 ? 7.955 2.433 1.159 1.00 88.31 85 LEU A CA 1
ATOM 693 C C . LEU A 1 85 ? 9.071 3.411 1.572 1.00 88.31 85 LEU A C 1
ATOM 695 O O . LEU A 1 85 ? 9.696 3.241 2.610 1.00 88.31 85 LEU A O 1
ATOM 699 N N . SER A 1 86 ? 9.287 4.468 0.789 1.00 85.25 86 SER A N 1
ATOM 700 C CA . SER A 1 86 ? 10.243 5.544 1.070 1.00 85.25 86 SER A CA 1
ATOM 701 C C . SER A 1 86 ? 9.907 6.364 2.317 1.00 85.25 86 SER A C 1
ATOM 703 O O . SER A 1 86 ? 10.816 6.922 2.922 1.00 85.25 86 SER A O 1
ATOM 705 N N . ALA A 1 87 ? 8.625 6.444 2.695 1.00 86.00 87 ALA A N 1
ATOM 706 C CA . ALA A 1 87 ? 8.176 7.138 3.904 1.00 86.00 87 ALA A CA 1
ATOM 707 C C . ALA A 1 87 ? 8.484 6.345 5.183 1.00 86.00 87 ALA A C 1
ATOM 709 O O . ALA A 1 87 ? 8.499 6.905 6.273 1.00 86.00 87 ALA A O 1
ATOM 710 N N . TRP A 1 88 ? 8.759 5.049 5.040 1.00 84.94 88 TRP A N 1
ATOM 711 C CA . TRP A 1 88 ? 9.132 4.166 6.130 1.00 84.94 88 TRP A CA 1
ATOM 712 C C . TRP A 1 88 ? 10.652 4.101 6.166 1.00 84.94 88 TRP A C 1
ATOM 714 O O . TRP A 1 88 ? 11.280 3.464 5.320 1.00 84.94 88 TRP A O 1
ATOM 724 N N . ASN A 1 89 ? 11.250 4.825 7.104 1.00 72.88 89 ASN A N 1
ATOM 725 C CA . ASN A 1 89 ? 12.668 4.753 7.414 1.00 72.88 89 ASN A CA 1
ATOM 726 C C . ASN A 1 89 ? 12.780 4.545 8.924 1.00 72.88 89 ASN A C 1
ATOM 728 O O . ASN A 1 89 ? 12.099 5.226 9.686 1.00 72.88 89 ASN A O 1
ATOM 732 N N . GLU A 1 90 ? 13.600 3.592 9.348 1.00 58.75 90 GLU A N 1
ATOM 733 C CA . GLU A 1 90 ? 14.021 3.537 10.744 1.00 58.75 90 GLU A CA 1
ATOM 734 C C . GLU A 1 90 ? 15.134 4.586 10.876 1.00 58.75 90 GLU A C 1
ATOM 736 O O . GLU A 1 90 ? 16.198 4.425 10.275 1.00 58.75 90 GLU A O 1
ATOM 741 N N . GLU A 1 91 ? 14.838 5.716 11.522 1.00 50.50 91 GLU A N 1
ATOM 742 C CA . GLU A 1 91 ? 15.879 6.593 12.084 1.00 50.50 91 GLU A CA 1
ATOM 743 C C . GLU A 1 91 ? 16.522 5.930 13.307 1.00 50.50 91 GLU A C 1
ATOM 745 O O . GLU A 1 91 ? 15.774 5.342 14.124 1.00 50.50 91 GLU A O 1
#

Mean predicted aligned error: 6.58 Å

Solvent-accessible surface area (backbone atoms only — not comparable to full-atom values): 5415 Å² total; per-residue (Å²): 139,84,83,66,88,52,90,83,46,55,74,67,56,53,44,54,53,24,33,77,68,74,32,62,47,75,43,67,57,51,73,60,55,52,50,50,50,54,56,31,53,77,70,72,49,81,40,30,21,38,37,33,46,64,90,88,53,54,70,70,55,51,50,52,30,50,52,52,48,63,75,74,45,54,69,75,74,28,40,72,33,78,44,52,46,80,78,45,69,91,130